Protein AF-A0A498IVD5-F1 (afdb_monomer)

Mean predicted aligned error: 6.44 Å

Organism: Malus domestica (NCBI:txid3750)

Sequence (165 aa):
MDSRYLVGTCSAQVRKVAMKVLELISEGLGLGTTYFRDELCHNVTLSVNHYLPCLDPIFKNGEWISVEPISQALVVNIGHQLQIISNGKLKSVEHWAVTSSSHSRTSTAFFIAPSDDCIVEPAEALISASNPQHYKPFQYKEFFINYLMKQGKTEVLLETFKLQA

Solvent-accessible surface area (backbone atoms only — not comparable to full-atom values): 9778 Å² total; per-residue (Å²): 134,60,68,67,59,54,50,52,53,50,53,55,52,52,49,53,54,49,54,52,51,50,26,50,52,27,44,76,70,69,65,41,68,61,70,64,72,50,65,55,54,71,38,73,51,80,44,78,45,79,44,71,7,63,50,46,29,36,58,55,96,93,40,78,43,75,50,80,90,52,89,98,61,80,91,84,81,55,48,63,66,55,14,43,31,44,52,61,78,40,71,50,63,60,68,52,79,42,75,53,94,86,55,84,41,77,52,73,47,78,44,80,34,48,32,56,80,30,75,48,42,46,42,69,94,60,48,40,96,94,40,57,80,49,48,49,75,44,42,39,44,60,51,53,52,48,35,61,77,53,72,65,44,60,69,73,49,52,61,76,41,36,57,82,131

Nearest PDB structures (foldseek):
  8cv9-assembly1_A  TM=9.500E-01  e=1.982E-11  Atropa belladonna
  8cvg-assembly1_A  TM=9.479E-01  e=6.282E-11  Atropa belladonna
  8cv8-assembly1_A  TM=9.356E-01  e=3.423E-11  Atropa belladonna
  8cvc-assembly1_A  TM=9.350E-01  e=3.423E-11  Atropa belladonna
  7ekd-assembly1_A  TM=8.351E-01  e=1.584E-07  Oryza sativa Japonica Group

Structure (mmCIF, N/CA/C/O backbone):
data_AF-A0A498IVD5-F1
#
_entry.id   AF-A0A498IVD5-F1
#
loop_
_atom_site.group_PDB
_atom_site.id
_atom_site.type_symbol
_atom_site.label_atom_id
_atom_site.label_alt_id
_atom_site.label_comp_id
_atom_site.label_asym_id
_atom_site.label_entity_id
_atom_site.label_seq_id
_atom_site.pdbx_PDB_ins_code
_atom_site.Cartn_x
_atom_site.Cartn_y
_atom_site.Cartn_z
_atom_site.occupancy
_atom_site.B_iso_or_equiv
_atom_site.auth_seq_id
_atom_site.auth_comp_id
_atom_site.auth_asym_id
_atom_site.auth_atom_id
_atom_site.pdbx_PDB_model_num
ATOM 1 N N . MET A 1 1 ? 5.687 11.400 -30.513 1.00 62.03 1 MET A N 1
ATOM 2 C CA . MET A 1 1 ? 4.616 11.118 -29.533 1.00 62.03 1 MET A CA 1
ATOM 3 C C . MET A 1 1 ? 5.007 11.810 -28.236 1.00 62.03 1 MET A C 1
ATOM 5 O O . MET A 1 1 ? 6.148 11.648 -27.826 1.00 62.03 1 MET A O 1
ATOM 9 N N . ASP A 1 2 ? 4.139 12.653 -27.674 1.00 88.31 2 ASP A N 1
ATOM 10 C CA . ASP A 1 2 ? 4.443 13.448 -26.473 1.00 88.31 2 ASP A CA 1
ATOM 11 C C . ASP A 1 2 ? 4.535 12.537 -25.238 1.00 88.31 2 ASP A C 1
ATOM 13 O O . ASP A 1 2 ? 3.625 11.748 -24.968 1.00 88.31 2 ASP A O 1
ATOM 17 N N . SER A 1 3 ? 5.633 12.637 -24.486 1.00 82.56 3 SER A N 1
ATOM 18 C CA . SER A 1 3 ? 5.834 11.874 -23.252 1.00 82.56 3 SER A CA 1
ATOM 19 C C . SER A 1 3 ? 4.749 12.175 -22.217 1.00 82.56 3 SER A C 1
ATOM 21 O O . SER A 1 3 ? 4.330 11.269 -21.499 1.00 82.56 3 SER A O 1
ATOM 23 N N . ARG A 1 4 ? 4.212 13.402 -22.190 1.00 84.44 4 ARG A N 1
ATOM 24 C CA . ARG A 1 4 ? 3.102 13.774 -21.299 1.00 84.44 4 ARG A CA 1
ATOM 25 C C . ARG A 1 4 ? 1.826 13.018 -21.636 1.00 84.44 4 ARG A C 1
ATOM 27 O O . ARG A 1 4 ? 1.125 12.573 -20.732 1.00 84.44 4 ARG A O 1
ATOM 34 N N . TYR A 1 5 ? 1.544 12.833 -22.925 1.00 89.69 5 TYR A N 1
ATOM 35 C CA . TYR A 1 5 ? 0.376 12.082 -23.381 1.00 89.69 5 TYR A CA 1
ATOM 36 C C . TYR A 1 5 ? 0.468 10.602 -22.985 1.00 89.69 5 TYR A C 1
ATOM 38 O O . TYR A 1 5 ? -0.499 10.031 -22.472 1.00 89.69 5 TYR A O 1
ATOM 46 N N . LEU A 1 6 ? 1.645 9.992 -23.168 1.00 87.50 6 LEU A N 1
ATOM 47 C CA . LEU A 1 6 ? 1.880 8.599 -22.785 1.00 87.50 6 LEU A CA 1
ATOM 48 C C . LEU A 1 6 ? 1.756 8.408 -21.267 1.00 87.50 6 LEU A C 1
ATOM 50 O O . LEU A 1 6 ? 1.042 7.514 -20.817 1.00 87.50 6 LEU A O 1
ATOM 54 N N . VAL A 1 7 ? 2.403 9.278 -20.485 1.00 86.06 7 VAL A N 1
ATOM 55 C CA . VAL A 1 7 ? 2.329 9.254 -19.018 1.00 86.06 7 VAL A CA 1
ATOM 56 C C . VAL A 1 7 ? 0.893 9.464 -18.542 1.00 86.06 7 VAL A C 1
ATOM 58 O O . VAL A 1 7 ? 0.420 8.701 -17.705 1.00 86.06 7 VAL A O 1
ATOM 61 N N . GLY A 1 8 ? 0.167 10.434 -19.104 1.00 85.88 8 GLY A N 1
ATOM 62 C CA . GLY A 1 8 ? -1.233 10.683 -18.755 1.00 85.88 8 GLY A CA 1
ATOM 63 C C . GLY A 1 8 ? -2.127 9.469 -19.014 1.00 85.88 8 GLY A C 1
ATOM 64 O O . GLY A 1 8 ? -2.910 9.076 -18.148 1.00 85.88 8 GLY A O 1
ATOM 65 N N . THR A 1 9 ? -1.961 8.822 -20.170 1.00 89.31 9 THR A N 1
ATOM 66 C CA . THR A 1 9 ? -2.722 7.616 -20.530 1.00 89.31 9 THR A CA 1
ATOM 67 C C . THR A 1 9 ? -2.385 6.445 -19.607 1.00 89.31 9 THR A C 1
ATOM 69 O O . THR A 1 9 ? -3.291 5.780 -19.105 1.00 89.31 9 THR A O 1
ATOM 72 N N . CYS A 1 10 ? -1.097 6.213 -19.338 1.00 87.12 10 CYS A N 1
ATOM 73 C CA . CYS A 1 10 ? -0.637 5.150 -18.447 1.00 87.12 10 CYS A CA 1
ATOM 74 C C . CYS A 1 10 ? -1.178 5.340 -17.022 1.00 87.12 10 CYS A C 1
ATOM 76 O O . CYS A 1 10 ? -1.816 4.439 -16.480 1.00 87.12 10 CYS A O 1
ATOM 78 N N . SER A 1 11 ? -1.037 6.544 -16.458 1.00 85.88 11 SER A N 1
ATOM 79 C CA . SER A 1 11 ? -1.550 6.886 -15.127 1.00 85.88 11 SER A CA 1
ATOM 80 C C . SER A 1 11 ? -3.061 6.679 -15.013 1.00 85.88 11 SER A C 1
ATOM 82 O O . SER A 1 11 ? -3.535 6.146 -14.010 1.00 85.88 11 SER A O 1
ATOM 84 N N . ALA A 1 12 ? -3.831 7.039 -16.045 1.00 87.56 12 ALA A N 1
ATOM 85 C CA . ALA A 1 12 ? -5.276 6.822 -16.053 1.00 87.56 12 ALA A CA 1
ATOM 86 C C . ALA A 1 12 ? -5.645 5.327 -16.043 1.00 87.56 12 ALA A C 1
ATOM 88 O O . ALA A 1 12 ? -6.574 4.931 -15.338 1.00 87.56 12 ALA A O 1
ATOM 89 N N . GLN A 1 13 ? -4.928 4.490 -16.800 1.00 90.75 13 GLN A N 1
ATOM 90 C CA . GLN A 1 13 ? -5.181 3.045 -16.832 1.00 90.75 13 GLN A CA 1
ATOM 91 C C . GLN A 1 13 ? -4.756 2.362 -15.530 1.00 90.75 13 GLN A C 1
ATOM 93 O O . GLN A 1 13 ? -5.528 1.584 -14.971 1.00 90.75 13 GLN A O 1
ATOM 98 N N . VAL A 1 14 ? -3.581 2.701 -14.993 1.00 87.69 14 VAL A N 1
ATOM 99 C CA . VAL A 1 14 ? -3.117 2.153 -13.712 1.00 87.69 14 VAL A CA 1
ATOM 100 C C . VAL A 1 14 ? -4.057 2.552 -12.576 1.00 87.69 14 VAL A C 1
ATOM 102 O O . VAL A 1 14 ? -4.416 1.699 -11.767 1.00 87.69 14 VAL A O 1
ATOM 105 N N . ARG A 1 15 ? -4.557 3.798 -12.560 1.00 86.62 15 ARG A N 1
ATOM 106 C CA . ARG A 1 15 ? -5.576 4.226 -11.590 1.00 86.62 15 ARG A CA 1
ATOM 107 C C . ARG A 1 15 ? -6.831 3.356 -11.675 1.00 86.62 15 ARG A C 1
ATOM 109 O O . ARG A 1 15 ? -7.316 2.914 -10.641 1.00 86.62 15 ARG A O 1
ATOM 116 N N . LYS A 1 16 ? -7.341 3.057 -12.876 1.00 89.88 16 LYS A N 1
ATOM 117 C CA . LYS A 1 16 ? -8.514 2.174 -13.041 1.00 89.88 16 LYS A CA 1
ATOM 118 C C . LYS A 1 16 ? -8.270 0.777 -12.471 1.00 89.88 16 LYS A C 1
ATOM 120 O O . LYS A 1 16 ? -9.106 0.279 -11.722 1.00 89.88 16 LYS A O 1
ATOM 125 N N . VAL A 1 17 ? -7.130 0.165 -12.803 1.00 91.06 17 VAL A N 1
ATOM 126 C CA . VAL A 1 17 ? -6.765 -1.170 -12.301 1.00 91.06 17 VAL A CA 1
ATOM 127 C C . VAL A 1 17 ? -6.679 -1.159 -10.782 1.00 91.06 17 VAL A C 1
ATOM 129 O O . VAL A 1 17 ? -7.276 -1.999 -10.117 1.00 91.06 17 VAL A O 1
ATOM 132 N N . ALA A 1 18 ? -5.984 -0.181 -10.220 1.00 88.31 18 ALA A N 1
ATOM 133 C CA . ALA A 1 18 ? -5.753 -0.147 -8.794 1.00 88.31 18 ALA A CA 1
ATOM 134 C C . ALA A 1 18 ? -7.014 0.190 -7.981 1.00 88.31 18 ALA A C 1
ATOM 136 O O . ALA A 1 18 ? -7.213 -0.402 -6.925 1.00 88.31 18 ALA A O 1
ATOM 137 N N . MET A 1 19 ? -7.924 1.028 -8.498 1.00 88.12 19 MET A N 1
ATOM 138 C CA . MET A 1 19 ? -9.249 1.198 -7.885 1.00 88.12 19 MET A CA 1
ATOM 139 C C . MET A 1 19 ? -10.041 -0.113 -7.880 1.00 88.12 19 MET A C 1
ATOM 141 O O . MET A 1 19 ? -10.709 -0.415 -6.894 1.00 88.12 19 MET A O 1
ATOM 145 N N . LYS A 1 20 ? -9.938 -0.931 -8.939 1.00 91.75 20 LYS A N 1
ATOM 146 C CA . LYS A 1 20 ? -10.585 -2.250 -8.959 1.00 91.75 20 LYS A CA 1
ATOM 147 C C . LYS A 1 20 ? -9.952 -3.218 -7.958 1.00 91.75 20 LYS A C 1
ATOM 149 O O . LYS A 1 20 ? -10.671 -3.964 -7.304 1.00 91.75 20 LYS A O 1
ATOM 154 N N . VAL A 1 21 ? -8.628 -3.191 -7.807 1.00 92.12 21 VAL A N 1
ATOM 155 C CA . VAL A 1 21 ? -7.930 -3.981 -6.781 1.00 92.12 21 VAL A CA 1
ATOM 156 C C . VAL A 1 21 ? -8.358 -3.557 -5.374 1.00 92.12 21 VAL A C 1
ATOM 158 O O . VAL A 1 21 ? -8.646 -4.420 -4.552 1.00 92.12 21 VAL A O 1
ATOM 161 N N . LEU A 1 22 ? -8.461 -2.253 -5.098 1.00 90.31 22 LEU A N 1
ATOM 162 C CA . LEU A 1 22 ? -8.933 -1.741 -3.807 1.00 90.31 22 LEU A CA 1
ATOM 163 C C . LEU A 1 22 ? -10.376 -2.154 -3.509 1.00 90.31 22 LEU A C 1
ATOM 165 O O . LEU A 1 22 ? -10.671 -2.537 -2.381 1.00 90.31 22 LEU A O 1
ATOM 169 N N . GLU A 1 23 ? -11.256 -2.133 -4.510 1.00 91.00 23 GLU A N 1
ATOM 170 C CA . GLU A 1 23 ? -12.626 -2.641 -4.384 1.00 91.00 23 GLU A CA 1
ATOM 171 C C . GLU A 1 23 ? -12.646 -4.121 -3.970 1.00 91.00 23 GLU A C 1
ATOM 173 O O . GLU A 1 23 ? -13.329 -4.476 -3.012 1.00 91.00 23 GLU A O 1
ATOM 178 N N . LEU A 1 24 ? -11.844 -4.963 -4.632 1.00 94.38 24 LEU A N 1
ATOM 179 C CA . LEU A 1 24 ? -11.735 -6.393 -4.316 1.00 94.38 24 LEU A CA 1
ATOM 180 C C . LEU A 1 24 ? -11.131 -6.641 -2.927 1.00 94.38 24 LEU A C 1
ATOM 182 O O . LEU A 1 24 ? -11.596 -7.514 -2.198 1.00 94.38 24 LEU A O 1
ATOM 186 N N . ILE A 1 25 ? -10.111 -5.869 -2.537 1.00 92.44 25 ILE A N 1
ATOM 187 C CA . ILE A 1 25 ? -9.536 -5.924 -1.184 1.00 92.44 25 ILE A CA 1
ATOM 188 C C . ILE A 1 25 ? -10.602 -5.561 -0.148 1.00 92.44 25 ILE A C 1
ATOM 190 O O . ILE A 1 25 ? -10.727 -6.231 0.873 1.00 92.44 25 ILE A O 1
ATOM 194 N N . SER A 1 26 ? -11.370 -4.506 -0.410 1.00 92.12 26 SER A N 1
ATOM 195 C CA . SER A 1 26 ? -12.417 -4.038 0.489 1.00 92.12 26 SER A CA 1
ATOM 196 C C . SER A 1 26 ? -13.527 -5.070 0.677 1.00 92.12 26 SER A C 1
ATOM 198 O O . SER A 1 26 ? -13.922 -5.360 1.807 1.00 92.12 26 SER A O 1
ATOM 200 N N . GLU A 1 27 ? -13.974 -5.686 -0.418 1.00 94.81 27 GLU A N 1
ATOM 201 C CA . GLU A 1 27 ? -14.935 -6.787 -0.398 1.00 94.81 27 GLU A CA 1
ATOM 202 C C . GLU A 1 27 ? -14.387 -7.998 0.371 1.00 94.81 27 GLU A C 1
ATOM 204 O O . GLU A 1 27 ? -15.058 -8.504 1.268 1.00 94.81 27 GLU A O 1
ATOM 209 N N . GLY A 1 28 ? -13.138 -8.401 0.113 1.00 95.31 28 GLY A N 1
ATOM 210 C CA . GLY A 1 28 ? -12.478 -9.499 0.828 1.00 95.31 28 GLY A CA 1
ATOM 211 C C . GLY A 1 28 ? -12.269 -9.240 2.326 1.00 95.31 28 GLY A C 1
ATOM 212 O O . GLY A 1 28 ? -12.184 -10.184 3.110 1.00 95.31 28 GLY A O 1
ATOM 213 N N . LEU A 1 29 ? -12.215 -7.971 2.742 1.00 94.19 29 LEU A N 1
ATOM 214 C CA . LEU A 1 29 ? -12.188 -7.566 4.149 1.00 94.19 29 LEU A CA 1
ATOM 215 C C . LEU A 1 29 ? -13.591 -7.436 4.768 1.00 94.19 29 LEU A C 1
ATOM 217 O O . LEU A 1 29 ? -13.689 -7.337 5.988 1.00 94.19 29 LEU A O 1
ATOM 221 N N . GLY A 1 30 ? -14.661 -7.446 3.969 1.00 95.44 30 GLY A N 1
ATOM 222 C CA . GLY A 1 30 ? -16.033 -7.240 4.440 1.00 95.44 30 GLY A CA 1
ATOM 223 C C . GLY A 1 30 ? -16.401 -5.774 4.703 1.00 95.44 30 GLY A C 1
ATOM 224 O O . GLY A 1 30 ? -17.333 -5.510 5.454 1.00 95.44 30 GLY A O 1
ATOM 225 N N . LEU A 1 31 ? -15.679 -4.820 4.106 1.00 91.00 31 LEU A N 1
ATOM 226 C CA . LEU A 1 31 ? -15.894 -3.374 4.286 1.00 91.00 31 LEU A CA 1
ATOM 227 C C . LEU A 1 31 ? -16.883 -2.762 3.275 1.00 91.00 31 LEU A C 1
ATOM 229 O O . LEU A 1 31 ? -17.310 -1.620 3.438 1.00 91.00 31 LEU A O 1
ATOM 233 N N . GLY A 1 32 ? -17.256 -3.523 2.242 1.00 90.94 32 GLY A N 1
ATOM 234 C CA . GLY A 1 32 ? -18.113 -3.072 1.144 1.00 90.94 32 GLY A CA 1
ATOM 235 C C . GLY A 1 32 ? -17.337 -2.385 0.014 1.00 90.94 32 GLY A C 1
ATOM 236 O O . GLY A 1 32 ? -16.358 -1.685 0.229 1.00 90.94 32 GLY A O 1
ATOM 237 N N . THR A 1 33 ? -17.791 -2.547 -1.227 1.00 89.56 33 THR A N 1
ATOM 238 C CA . THR A 1 33 ? -17.063 -2.160 -2.460 1.00 89.56 33 THR A CA 1
ATOM 239 C C . THR A 1 33 ? -16.774 -0.659 -2.623 1.00 89.56 33 THR A C 1
ATOM 241 O O . THR A 1 33 ? -16.029 -0.253 -3.520 1.00 89.56 33 THR A O 1
ATOM 244 N N . THR A 1 34 ? -17.359 0.191 -1.781 1.00 88.31 34 THR A N 1
ATOM 245 C CA . THR A 1 34 ? -17.211 1.649 -1.836 1.00 88.31 34 THR A CA 1
ATOM 246 C C . THR A 1 34 ? -16.263 2.216 -0.783 1.00 88.31 34 THR A C 1
ATOM 248 O O . THR A 1 34 ? -15.943 3.394 -0.878 1.00 88.31 34 THR A O 1
ATOM 251 N N . TYR A 1 35 ? -15.761 1.415 0.166 1.00 88.31 35 TYR A N 1
ATOM 252 C CA . TYR A 1 35 ? -15.006 1.913 1.329 1.00 88.31 35 TYR A CA 1
ATOM 253 C C . TYR A 1 35 ? -13.797 2.796 0.964 1.00 88.31 35 TYR A C 1
ATOM 255 O O . TYR A 1 35 ? -13.552 3.816 1.595 1.00 88.31 35 TYR A O 1
ATOM 263 N N . PHE A 1 36 ? -13.045 2.430 -0.081 1.00 85.56 36 PHE A N 1
ATOM 264 C CA . PHE A 1 36 ? -11.861 3.181 -0.525 1.00 85.56 36 PHE A CA 1
ATOM 265 C C . PHE A 1 36 ? -12.148 4.219 -1.620 1.00 85.56 36 PHE A C 1
ATOM 267 O O . PHE A 1 36 ? -11.205 4.776 -2.174 1.00 85.56 36 PHE A O 1
ATOM 274 N N . ARG A 1 37 ? -13.409 4.460 -2.007 1.00 77.56 37 ARG A N 1
ATOM 275 C CA . ARG A 1 37 ? -13.711 5.349 -3.146 1.00 77.56 37 ARG A CA 1
ATOM 276 C C . ARG A 1 37 ? -13.542 6.840 -2.833 1.00 77.56 37 ARG A C 1
ATOM 278 O O . ARG A 1 37 ? -13.315 7.592 -3.778 1.00 77.56 37 ARG A O 1
ATOM 285 N N . ASP A 1 38 ? -13.601 7.226 -1.560 1.00 70.88 38 ASP A N 1
ATOM 286 C CA . ASP A 1 38 ? -13.588 8.626 -1.118 1.00 70.88 38 ASP A CA 1
ATOM 287 C C . ASP A 1 38 ? -12.174 9.103 -0.696 1.00 70.88 38 ASP A C 1
ATOM 289 O O . ASP A 1 38 ? -11.184 8.800 -1.367 1.00 70.88 38 ASP A O 1
ATOM 293 N N . GLU A 1 39 ? -12.060 9.872 0.396 1.00 58.12 39 GLU A N 1
ATOM 294 C CA . GLU A 1 39 ? -10.878 10.644 0.845 1.00 58.12 39 GLU A CA 1
ATOM 295 C C . GLU A 1 39 ? -9.538 9.881 0.880 1.00 58.12 39 GLU A C 1
ATOM 297 O O . GLU A 1 39 ? -8.468 10.476 0.729 1.00 58.12 39 GLU A O 1
ATOM 302 N N . LEU A 1 40 ? -9.586 8.550 0.951 1.00 62.38 40 LEU A N 1
ATOM 303 C CA . LEU A 1 40 ? -8.426 7.659 0.942 1.00 62.38 40 LEU A CA 1
ATOM 304 C C . LEU A 1 40 ? -7.706 7.541 -0.421 1.00 62.38 40 LEU A C 1
ATOM 306 O O . LEU A 1 40 ? -6.605 6.993 -0.455 1.00 62.38 40 LEU A O 1
ATOM 310 N N . CYS A 1 41 ? -8.282 8.023 -1.535 1.00 58.00 41 CYS A N 1
ATOM 311 C CA . CYS A 1 41 ? -7.757 7.783 -2.896 1.00 58.00 41 CYS A CA 1
ATOM 312 C C . CYS A 1 41 ? -7.618 9.031 -3.794 1.00 58.00 41 CYS A C 1
ATOM 314 O O . CYS A 1 41 ? -7.672 8.931 -5.029 1.00 58.00 41 CYS A O 1
ATOM 316 N N . HIS A 1 42 ? -7.433 10.224 -3.227 1.00 60.91 42 HIS A N 1
ATOM 317 C CA . HIS A 1 42 ? -7.322 11.434 -4.053 1.00 60.91 42 HIS A CA 1
ATOM 318 C C . HIS A 1 42 ? -5.952 11.603 -4.723 1.00 60.91 42 HIS A C 1
ATOM 320 O O . HIS A 1 42 ? -5.899 12.068 -5.867 1.00 60.91 42 HIS A O 1
ATOM 326 N N . ASN A 1 43 ? -4.867 11.136 -4.098 1.00 59.62 43 ASN A N 1
ATOM 327 C CA . ASN A 1 43 ? -3.512 11.347 -4.599 1.00 59.62 43 ASN A CA 1
ATOM 328 C C . ASN A 1 43 ? -2.961 10.101 -5.307 1.00 59.62 43 ASN A C 1
ATOM 330 O O . ASN A 1 43 ? -2.809 9.030 -4.719 1.00 59.62 43 ASN A O 1
ATOM 334 N N . VAL A 1 44 ? -2.621 10.255 -6.591 1.00 57.19 44 VAL A N 1
ATOM 335 C CA . VAL A 1 44 ? -1.837 9.267 -7.345 1.00 57.19 44 VAL A CA 1
ATOM 336 C C . VAL A 1 44 ? -0.482 9.883 -7.651 1.00 57.19 44 VAL A C 1
ATOM 338 O O . VAL A 1 44 ? -0.390 10.802 -8.464 1.00 57.19 44 VAL A O 1
ATOM 341 N N . THR A 1 45 ? 0.565 9.362 -7.022 1.00 57.09 45 THR A N 1
ATOM 342 C CA . THR A 1 45 ? 1.944 9.782 -7.279 1.00 57.09 45 THR A CA 1
ATOM 343 C C . THR A 1 45 ? 2.614 8.746 -8.165 1.00 57.09 45 THR A C 1
ATOM 345 O O . THR A 1 45 ? 2.751 7.579 -7.798 1.00 57.09 45 THR A O 1
ATOM 348 N N . LEU A 1 46 ? 3.047 9.172 -9.350 1.00 49.38 46 LEU A N 1
ATOM 349 C CA . LEU A 1 46 ? 3.870 8.355 -10.231 1.00 49.38 46 LEU A CA 1
ATOM 350 C C . LEU A 1 46 ? 5.346 8.545 -9.881 1.00 49.38 46 LEU A C 1
ATOM 352 O O . LEU A 1 46 ? 5.862 9.659 -9.927 1.00 49.38 46 LEU A O 1
ATOM 356 N N . SER A 1 47 ? 6.029 7.445 -9.587 1.00 54.50 47 SER A N 1
ATOM 357 C CA . SER A 1 47 ? 7.475 7.385 -9.415 1.00 54.50 47 SER A CA 1
ATOM 358 C C . SER A 1 47 ? 8.068 6.549 -10.546 1.00 54.50 47 SER A C 1
ATOM 360 O O . SER A 1 47 ? 7.860 5.340 -10.640 1.00 54.50 47 SER A O 1
ATOM 362 N N . VAL A 1 48 ? 8.794 7.195 -11.454 1.00 55.00 48 VAL A N 1
ATOM 363 C CA . VAL A 1 48 ? 9.561 6.478 -12.476 1.00 55.00 48 VAL A CA 1
ATOM 364 C C . VAL A 1 48 ? 10.938 6.209 -11.897 1.00 55.00 48 VAL A C 1
ATOM 366 O O . VAL A 1 48 ? 11.731 7.134 -11.730 1.00 55.00 48 VAL A O 1
ATOM 369 N N . ASN A 1 49 ? 11.219 4.942 -11.602 1.00 56.38 49 ASN A N 1
ATOM 370 C CA . ASN A 1 49 ? 12.501 4.539 -11.052 1.00 56.38 49 ASN A CA 1
ATOM 371 C C . ASN A 1 49 ? 13.336 3.839 -12.125 1.00 56.38 49 ASN A C 1
ATOM 373 O O . ASN A 1 49 ? 13.100 2.681 -12.495 1.00 56.38 49 ASN A O 1
ATOM 377 N N . HIS A 1 50 ? 14.339 4.556 -12.626 1.00 44.47 50 HIS A N 1
ATOM 378 C CA . HIS A 1 50 ? 15.370 3.976 -13.471 1.00 44.47 50 HIS A CA 1
ATOM 379 C C . HIS A 1 50 ? 16.474 3.410 -12.575 1.00 44.47 50 HIS A C 1
ATOM 381 O O . HIS A 1 50 ? 17.342 4.140 -12.099 1.00 44.47 50 HIS A O 1
ATOM 387 N N . TYR A 1 51 ? 16.400 2.110 -12.307 1.00 47.06 51 TYR A N 1
ATOM 388 C CA . TYR A 1 51 ? 17.420 1.404 -11.546 1.00 47.06 51 TYR A CA 1
ATOM 389 C C . TYR A 1 51 ? 18.456 0.816 -12.499 1.00 47.06 51 TYR A C 1
ATOM 391 O O . TYR A 1 51 ? 18.119 0.145 -13.469 1.00 47.06 51 TYR A O 1
ATOM 399 N N . LEU A 1 52 ? 19.737 0.988 -12.190 1.00 37.84 52 LEU A N 1
ATOM 400 C CA . LEU A 1 52 ? 20.745 0.096 -12.756 1.00 37.84 52 LEU A CA 1
ATOM 401 C C . LEU A 1 52 ? 20.420 -1.363 -12.305 1.00 37.84 52 LEU A C 1
ATOM 403 O O . LEU A 1 52 ? 19.786 -1.547 -11.269 1.00 37.84 52 LEU A O 1
ATOM 407 N N . PRO A 1 53 ? 20.770 -2.372 -13.125 1.00 48.06 53 PRO A N 1
ATOM 408 C CA . PRO A 1 53 ? 20.126 -3.703 -13.337 1.00 48.06 53 PRO A CA 1
ATOM 409 C C . PRO A 1 53 ? 19.450 -4.380 -12.129 1.00 48.06 53 PRO A C 1
ATOM 411 O O . PRO A 1 53 ? 20.130 -4.396 -11.138 1.00 48.06 53 PRO A O 1
ATOM 414 N N . CYS A 1 54 ? 18.249 -5.009 -12.120 1.00 49.66 54 CYS A N 1
ATOM 415 C CA . CYS A 1 54 ? 17.729 -5.535 -10.827 1.00 49.66 54 CYS A CA 1
ATOM 416 C C . CYS A 1 54 ? 16.653 -6.658 -10.754 1.00 49.66 54 CYS A C 1
ATOM 418 O O . CYS A 1 54 ? 15.749 -6.691 -11.584 1.00 49.66 54 CYS A O 1
ATOM 420 N N . LEU A 1 55 ? 16.722 -7.524 -9.717 1.00 52.69 55 LEU A N 1
ATOM 421 C CA . LEU A 1 55 ? 15.616 -8.362 -9.178 1.00 52.69 55 LEU A CA 1
ATOM 422 C C . LEU A 1 55 ? 14.913 -7.626 -8.016 1.00 52.69 55 LEU A C 1
ATOM 424 O O . LEU A 1 55 ? 15.620 -6.994 -7.231 1.00 52.69 55 LEU A O 1
ATOM 428 N N . ASP A 1 56 ? 13.585 -7.747 -7.863 1.00 59.38 56 ASP A N 1
ATOM 429 C CA . ASP A 1 56 ? 12.823 -7.145 -6.745 1.00 59.38 56 ASP A CA 1
ATOM 430 C C . ASP A 1 56 ? 12.470 -8.206 -5.682 1.00 59.38 56 ASP A C 1
ATOM 432 O O . ASP A 1 56 ? 11.366 -8.757 -5.701 1.00 59.38 56 ASP A O 1
ATOM 436 N N . PRO A 1 57 ? 13.381 -8.577 -4.769 1.00 64.81 57 PRO A N 1
ATOM 437 C CA . PRO A 1 57 ? 13.034 -9.489 -3.697 1.00 64.81 57 PRO A CA 1
ATOM 438 C C . PRO A 1 57 ? 12.144 -8.840 -2.629 1.00 64.81 57 PRO A C 1
ATOM 440 O O . PRO A 1 57 ? 12.323 -7.686 -2.233 1.00 64.81 57 PRO A O 1
ATOM 443 N N . ILE 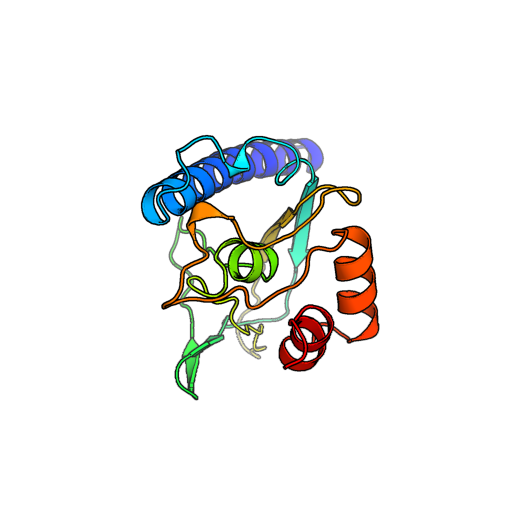A 1 58 ? 11.208 -9.638 -2.126 1.00 72.31 58 ILE A N 1
ATOM 444 C CA . ILE A 1 58 ? 10.330 -9.324 -0.996 1.00 72.31 58 ILE A CA 1
ATOM 445 C C . ILE A 1 58 ? 10.780 -10.105 0.236 1.00 72.31 58 ILE A C 1
ATOM 447 O O . ILE A 1 58 ? 11.188 -11.263 0.121 1.00 72.31 58 ILE A O 1
ATOM 451 N N . PHE A 1 59 ? 10.691 -9.499 1.418 1.00 73.00 59 PHE A N 1
ATOM 452 C CA . PHE A 1 59 ? 10.979 -10.202 2.666 1.00 73.00 59 PHE A CA 1
ATOM 453 C C . PHE A 1 59 ? 9.725 -10.916 3.177 1.00 73.00 59 PHE A C 1
ATOM 455 O O . PHE A 1 59 ? 8.709 -10.284 3.482 1.00 73.00 59 PHE A O 1
ATOM 462 N N . LYS A 1 60 ? 9.776 -12.248 3.267 1.00 74.62 60 LYS A N 1
ATOM 463 C CA . LYS A 1 60 ? 8.664 -13.086 3.726 1.00 74.62 60 LYS A CA 1
ATOM 464 C C . LYS A 1 60 ? 9.200 -14.260 4.540 1.00 74.62 60 LYS A C 1
ATOM 466 O O . LYS A 1 60 ? 10.092 -14.966 4.096 1.00 74.62 60 LYS A O 1
ATOM 471 N N . ASN A 1 61 ? 8.623 -14.494 5.720 1.00 79.50 61 ASN A N 1
ATOM 472 C CA . ASN A 1 61 ? 8.969 -15.616 6.608 1.00 79.50 61 ASN A CA 1
ATOM 473 C C . ASN A 1 61 ? 10.465 -15.709 6.982 1.00 79.50 61 ASN A C 1
ATOM 475 O O . ASN A 1 61 ? 10.981 -16.804 7.168 1.00 79.50 61 ASN A O 1
ATOM 479 N N . GLY A 1 62 ? 11.157 -14.573 7.106 1.00 80.69 62 GLY A N 1
ATOM 480 C CA . GLY A 1 62 ? 12.586 -14.549 7.438 1.00 80.69 62 GLY A CA 1
ATOM 481 C C . GLY A 1 62 ? 13.522 -14.662 6.232 1.00 80.69 62 GLY A C 1
ATOM 482 O O . GLY A 1 62 ? 14.734 -14.586 6.407 1.00 80.69 62 GLY A O 1
ATOM 483 N N . GLU A 1 63 ? 12.983 -14.802 5.019 1.00 83.56 63 GLU A N 1
ATOM 484 C CA . GLU A 1 63 ? 13.760 -1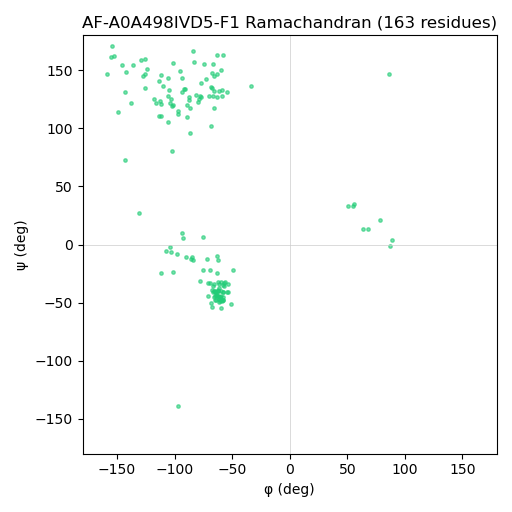5.003 3.798 1.00 83.56 63 GLU A CA 1
ATOM 485 C C . GLU A 1 63 ? 13.444 -13.945 2.736 1.00 83.56 63 GLU A C 1
ATOM 487 O O . GLU A 1 63 ? 12.336 -13.407 2.652 1.00 83.56 63 GLU A O 1
ATOM 492 N N . TRP A 1 64 ? 14.439 -13.660 1.896 1.00 83.94 64 TRP A N 1
ATOM 493 C CA . TRP A 1 64 ? 14.281 -12.818 0.714 1.00 83.94 64 TRP A CA 1
ATOM 494 C C . TRP A 1 64 ? 13.879 -13.674 -0.485 1.00 83.94 64 TRP A C 1
ATOM 496 O O . TRP A 1 64 ? 14.621 -14.563 -0.896 1.00 83.94 64 TRP A O 1
ATOM 506 N N . ILE A 1 65 ? 12.719 -13.379 -1.069 1.00 82.75 65 ILE A N 1
ATOM 507 C CA . ILE A 1 65 ? 12.163 -14.116 -2.208 1.00 82.75 65 ILE A CA 1
ATOM 508 C C . ILE A 1 65 ? 12.174 -13.216 -3.434 1.00 82.75 65 ILE A C 1
ATOM 510 O O . ILE A 1 65 ? 11.528 -12.174 -3.420 1.00 82.75 65 ILE A O 1
ATOM 514 N N . SER A 1 66 ? 12.859 -13.628 -4.500 1.00 82.62 66 SER A N 1
ATOM 515 C CA . SER A 1 66 ? 12.882 -12.895 -5.771 1.00 82.62 66 SER A CA 1
ATOM 516 C C . SER A 1 66 ? 11.503 -12.868 -6.436 1.00 82.62 66 SER A C 1
ATOM 518 O O . SER A 1 66 ? 10.875 -13.915 -6.594 1.00 82.62 66 SER A O 1
ATOM 520 N N . VAL A 1 67 ? 11.059 -11.690 -6.880 1.00 81.50 67 VAL A N 1
ATOM 521 C CA . VAL A 1 67 ? 9.863 -11.541 -7.719 1.00 81.50 67 VAL A CA 1
ATOM 522 C C . VAL A 1 67 ? 10.286 -11.456 -9.181 1.00 81.50 67 VAL A C 1
ATOM 524 O O . VAL A 1 67 ? 10.962 -10.513 -9.596 1.00 81.50 67 VAL A O 1
ATOM 527 N N . GLU A 1 68 ? 9.893 -12.456 -9.969 1.00 81.50 68 GLU A N 1
ATOM 528 C CA . GLU A 1 68 ? 10.173 -12.490 -11.402 1.00 81.50 68 GLU A CA 1
ATOM 529 C C . GLU A 1 68 ? 9.208 -11.567 -12.170 1.00 81.50 68 GLU A C 1
ATOM 531 O O . GLU A 1 68 ? 7.987 -11.679 -12.007 1.00 81.50 68 GLU A O 1
ATOM 536 N N . PRO A 1 69 ? 9.712 -10.650 -13.017 1.00 78.50 69 PRO A N 1
ATOM 537 C CA . PRO A 1 69 ? 8.861 -9.846 -13.880 1.00 78.50 69 PRO A CA 1
ATOM 538 C C . PRO A 1 69 ? 8.155 -10.723 -14.919 1.00 78.50 69 PRO A C 1
ATOM 540 O O . PRO A 1 69 ? 8.790 -11.304 -15.796 1.00 78.50 69 PRO A O 1
ATOM 543 N N . ILE A 1 70 ? 6.827 -10.769 -14.863 1.00 86.25 70 ILE A N 1
ATOM 544 C CA . ILE A 1 70 ? 6.010 -11.459 -15.864 1.00 86.25 70 ILE A CA 1
ATOM 545 C C . ILE A 1 70 ? 5.578 -10.445 -16.926 1.00 86.25 70 ILE A C 1
ATOM 547 O O . ILE A 1 70 ? 5.078 -9.363 -16.611 1.00 86.25 70 ILE A O 1
ATOM 551 N N . SER A 1 71 ? 5.763 -10.796 -18.201 1.00 86.44 71 SER A N 1
ATOM 552 C CA . SER A 1 71 ? 5.332 -9.955 -19.323 1.00 86.44 71 SER A CA 1
ATOM 553 C C . SER A 1 71 ? 3.842 -9.620 -19.210 1.00 86.44 71 SER A C 1
ATOM 555 O O . SER A 1 71 ? 3.020 -10.511 -19.007 1.00 86.44 71 SER A O 1
ATOM 557 N N . GLN A 1 72 ? 3.500 -8.336 -19.357 1.00 86.12 72 GLN A N 1
ATOM 558 C CA . GLN A 1 72 ? 2.131 -7.803 -19.253 1.00 86.12 72 GLN A CA 1
ATOM 559 C C . GLN A 1 72 ? 1.469 -7.950 -17.867 1.00 86.12 72 GLN A C 1
ATOM 561 O O . GLN A 1 72 ? 0.267 -7.721 -17.743 1.00 86.12 72 GLN A O 1
ATOM 566 N N . ALA A 1 73 ? 2.230 -8.276 -16.818 1.00 87.50 73 ALA A N 1
ATOM 567 C CA . ALA A 1 73 ? 1.742 -8.282 -15.443 1.00 87.50 73 ALA A CA 1
ATOM 568 C C . ALA A 1 73 ? 2.181 -7.028 -14.671 1.00 87.50 73 ALA A C 1
ATOM 570 O O . ALA A 1 73 ? 3.200 -6.405 -14.975 1.00 87.50 73 ALA A O 1
ATOM 571 N N . LEU A 1 74 ? 1.418 -6.687 -13.630 1.00 86.56 74 LEU A N 1
ATOM 572 C CA . LEU A 1 74 ? 1.792 -5.692 -12.627 1.00 86.56 74 LEU A CA 1
ATOM 573 C C . LEU A 1 74 ? 2.077 -6.398 -11.304 1.00 86.56 74 LEU A C 1
ATOM 575 O O . LEU A 1 74 ? 1.306 -7.256 -10.875 1.00 86.56 74 LEU A O 1
ATOM 579 N N . VAL A 1 75 ? 3.154 -5.993 -10.636 1.00 88.56 75 VAL A N 1
ATOM 580 C CA . VAL A 1 75 ? 3.367 -6.331 -9.227 1.00 88.56 75 VAL A CA 1
ATOM 581 C C . VAL A 1 75 ? 2.553 -5.348 -8.390 1.00 88.56 75 VAL A C 1
ATOM 583 O O . VAL A 1 75 ? 2.649 -4.139 -8.591 1.00 88.56 75 VAL A O 1
ATOM 586 N N . VAL A 1 76 ? 1.737 -5.868 -7.472 1.00 88.62 76 VAL A N 1
ATOM 587 C CA . VAL A 1 76 ? 0.943 -5.059 -6.540 1.00 88.62 76 VAL A CA 1
ATOM 588 C C . VAL A 1 76 ? 1.402 -5.347 -5.120 1.00 88.62 76 VAL A C 1
ATOM 590 O O . VAL A 1 76 ? 1.337 -6.481 -4.650 1.00 88.62 76 VAL A O 1
ATOM 593 N N . ASN A 1 77 ? 1.837 -4.301 -4.429 1.00 88.81 77 ASN A N 1
ATOM 594 C CA . ASN A 1 77 ? 2.284 -4.347 -3.044 1.00 88.81 77 ASN A CA 1
ATOM 595 C C . ASN A 1 77 ? 1.334 -3.557 -2.135 1.00 88.81 77 ASN A C 1
ATOM 597 O O . ASN A 1 77 ? 0.846 -2.482 -2.481 1.00 88.81 77 ASN A O 1
ATOM 601 N N . ILE A 1 78 ? 1.089 -4.102 -0.944 1.00 89.12 78 ILE A N 1
ATOM 602 C CA . ILE A 1 78 ? 0.281 -3.468 0.098 1.00 89.12 78 ILE A CA 1
ATOM 603 C C . ILE A 1 78 ? 1.138 -2.417 0.805 1.00 89.12 78 ILE A C 1
ATOM 605 O O . ILE A 1 78 ? 2.217 -2.733 1.298 1.00 89.12 78 ILE A O 1
ATOM 609 N N . GLY A 1 79 ? 0.660 -1.173 0.857 1.00 88.25 79 GLY A N 1
ATOM 610 C CA . GLY A 1 79 ? 1.301 -0.108 1.629 1.00 88.25 79 GLY A CA 1
ATOM 611 C C . GLY A 1 79 ? 0.892 -0.115 3.104 1.00 88.25 79 GLY A C 1
ATOM 612 O O . GLY A 1 79 ? -0.112 -0.721 3.488 1.00 88.25 79 GLY A O 1
ATOM 613 N N . HIS A 1 80 ? 1.628 0.629 3.933 1.00 90.38 80 HIS A N 1
ATOM 614 C CA . HIS A 1 80 ? 1.364 0.742 5.374 1.00 90.38 80 HIS A CA 1
ATOM 615 C C . HIS A 1 80 ? -0.078 1.157 5.701 1.00 90.38 80 HIS A C 1
ATOM 617 O O . HIS A 1 80 ? -0.652 0.650 6.659 1.00 90.38 80 HIS A O 1
ATOM 623 N N . GLN A 1 81 ? -0.698 1.985 4.861 1.00 89.50 81 GLN A N 1
ATOM 624 C CA . GLN A 1 81 ? -2.042 2.516 5.110 1.00 89.50 81 GLN A CA 1
ATOM 625 C C . GLN A 1 81 ? -3.087 1.405 5.057 1.00 89.50 81 GLN A C 1
ATOM 627 O O . GLN A 1 81 ? -3.932 1.314 5.939 1.00 89.50 81 GLN A O 1
ATOM 632 N N . LEU A 1 82 ? -2.969 0.480 4.102 1.00 91.62 82 LEU A N 1
ATOM 633 C CA . LEU A 1 82 ? -3.838 -0.695 4.038 1.00 91.62 82 LEU A CA 1
ATOM 634 C C . LEU A 1 82 ? -3.574 -1.673 5.190 1.00 91.62 82 LEU A C 1
ATOM 636 O O . LEU A 1 82 ? -4.511 -2.298 5.682 1.00 91.62 82 LEU A O 1
ATOM 640 N N . GLN A 1 83 ? -2.331 -1.797 5.667 1.00 93.62 83 GLN A N 1
ATOM 641 C CA . GLN A 1 83 ? -2.044 -2.574 6.878 1.00 93.62 83 GLN A CA 1
ATOM 642 C C . GLN A 1 83 ? -2.720 -1.960 8.114 1.00 93.62 83 GLN A C 1
ATOM 644 O O . GLN A 1 83 ? -3.297 -2.695 8.913 1.00 93.62 83 GLN A O 1
ATOM 649 N N . ILE A 1 84 ? -2.674 -0.638 8.264 1.00 94.19 84 ILE A N 1
ATOM 650 C CA . ILE A 1 84 ? -3.271 0.076 9.399 1.00 94.19 84 ILE A CA 1
ATOM 651 C C . ILE A 1 84 ? -4.799 -0.000 9.339 1.00 94.19 84 ILE A C 1
ATOM 653 O O . ILE A 1 84 ? -5.415 -0.464 10.296 1.00 94.19 84 ILE A O 1
ATOM 657 N N . ILE A 1 85 ? -5.399 0.333 8.191 1.00 94.06 85 ILE A N 1
ATOM 658 C CA . ILE A 1 85 ? -6.854 0.282 7.970 1.00 94.06 85 ILE A CA 1
ATOM 659 C C . ILE A 1 85 ? -7.395 -1.135 8.169 1.00 94.06 85 ILE A C 1
ATOM 661 O O . ILE A 1 85 ? -8.436 -1.327 8.790 1.00 94.06 85 ILE A O 1
ATOM 665 N N . SER A 1 86 ? -6.665 -2.158 7.715 1.00 94.88 86 SER A N 1
ATOM 666 C CA . SER A 1 86 ? -7.058 -3.558 7.920 1.00 94.88 86 SER A CA 1
ATOM 667 C C . SER A 1 86 ? -6.821 -4.078 9.348 1.00 94.88 86 SER A C 1
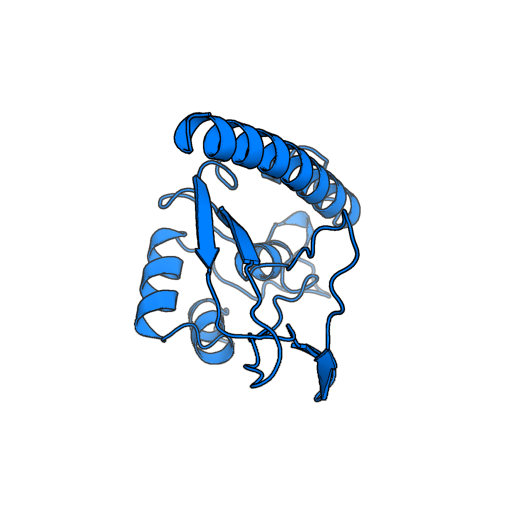ATOM 669 O O . SER A 1 86 ? -6.956 -5.278 9.598 1.00 94.88 86 SER A O 1
ATOM 671 N N . ASN A 1 87 ? -6.415 -3.203 10.272 1.00 95.94 87 ASN A N 1
ATOM 672 C CA . ASN A 1 87 ? -6.002 -3.513 11.638 1.00 95.94 87 ASN A CA 1
ATOM 673 C C . ASN A 1 87 ? -4.947 -4.638 11.721 1.00 95.94 87 ASN A C 1
ATOM 675 O O . ASN A 1 87 ? -4.921 -5.442 12.652 1.00 95.94 87 ASN A O 1
ATOM 679 N N . GLY A 1 88 ? -4.068 -4.721 10.719 1.00 93.00 88 GLY A N 1
ATOM 680 C CA . GLY A 1 88 ? -3.003 -5.715 10.629 1.00 93.00 88 GLY A CA 1
ATOM 681 C C . GLY A 1 88 ? -3.363 -7.030 9.932 1.00 93.00 88 GLY A C 1
ATOM 682 O O . GLY A 1 88 ? -2.485 -7.900 9.891 1.00 93.00 88 GLY A O 1
ATOM 683 N N . LYS A 1 89 ? -4.579 -7.183 9.378 1.00 94.50 89 LYS A N 1
ATOM 684 C CA . LYS A 1 89 ? -4.966 -8.351 8.557 1.00 94.50 89 LYS A CA 1
ATOM 685 C C . LYS A 1 89 ? -4.198 -8.412 7.234 1.00 94.50 89 LYS A C 1
ATOM 687 O O . LYS A 1 89 ? -3.837 -9.496 6.787 1.00 94.50 89 LYS A O 1
ATOM 692 N N . LEU A 1 90 ? -3.916 -7.258 6.630 1.00 92.69 90 LEU A N 1
ATOM 693 C CA . LEU A 1 90 ? -2.978 -7.129 5.517 1.00 92.69 90 LEU A CA 1
ATOM 694 C C . LEU A 1 90 ? -1.599 -6.726 6.045 1.00 92.69 90 LEU A C 1
ATOM 696 O O . LEU A 1 90 ? -1.491 -6.025 7.054 1.00 92.69 90 LEU A O 1
ATOM 700 N N . LYS A 1 91 ? -0.541 -7.155 5.353 1.00 89.38 91 LYS A N 1
ATOM 701 C CA . LYS A 1 91 ? 0.846 -6.840 5.711 1.00 89.38 91 LYS A CA 1
ATOM 702 C C . LYS A 1 91 ? 1.516 -6.039 4.605 1.00 89.38 91 LYS A C 1
ATOM 704 O O . LYS A 1 91 ? 1.561 -6.476 3.459 1.00 89.38 91 LYS A O 1
ATOM 709 N N . SER A 1 92 ? 2.054 -4.887 4.982 1.00 88.94 92 SER A N 1
ATOM 710 C CA . SER A 1 92 ? 3.040 -4.157 4.201 1.00 88.94 92 SER A CA 1
ATOM 711 C C . SER A 1 92 ? 4.382 -4.854 4.371 1.00 88.94 92 SER A C 1
ATOM 713 O O . SER A 1 92 ? 4.814 -5.087 5.499 1.00 88.94 92 SER A O 1
ATOM 715 N N . VAL A 1 93 ? 5.024 -5.202 3.260 1.00 83.56 93 VAL A N 1
ATOM 716 C CA . VAL A 1 93 ? 6.274 -5.971 3.259 1.00 83.56 93 VAL A CA 1
ATOM 717 C C . VAL A 1 93 ? 7.442 -5.124 2.785 1.00 83.56 93 VAL A C 1
ATOM 719 O O . VAL A 1 93 ? 7.300 -4.264 1.909 1.00 83.56 93 VAL A O 1
ATOM 722 N N . GLU A 1 94 ? 8.607 -5.392 3.364 1.00 85.44 94 GLU A N 1
ATOM 723 C CA . GLU A 1 94 ? 9.855 -4.821 2.885 1.00 85.44 94 GLU A CA 1
ATOM 724 C C . GLU A 1 94 ? 10.198 -5.410 1.518 1.00 85.44 94 GLU A C 1
ATOM 726 O O . GLU A 1 94 ? 10.072 -6.614 1.275 1.00 85.44 94 GLU A O 1
ATOM 731 N N . HIS A 1 95 ? 10.607 -4.527 0.617 1.00 86.25 95 HIS A N 1
ATOM 732 C CA . HIS A 1 95 ? 11.057 -4.856 -0.722 1.00 86.25 95 HIS A CA 1
ATOM 733 C C . HIS A 1 95 ? 12.213 -3.925 -1.077 1.00 86.25 95 HIS A C 1
ATOM 735 O O . HIS A 1 95 ? 12.270 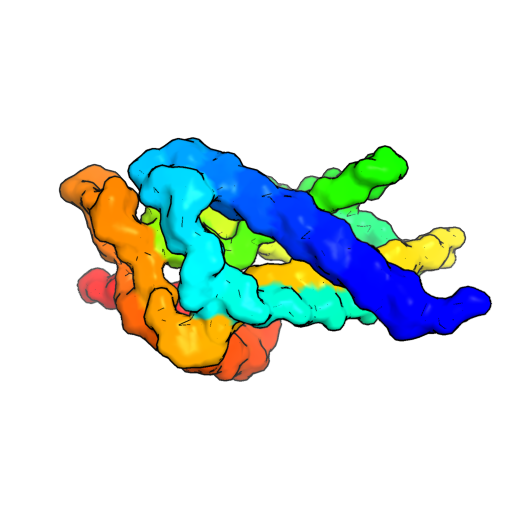-2.781 -0.623 1.00 86.25 95 HIS A O 1
ATOM 741 N N . TRP A 1 96 ? 13.142 -4.421 -1.878 1.00 81.69 96 TRP A N 1
ATOM 742 C CA . TRP A 1 96 ? 14.304 -3.667 -2.334 1.00 81.69 96 TRP A CA 1
ATOM 743 C C . TRP A 1 96 ? 14.665 -4.088 -3.748 1.00 81.69 96 TRP A C 1
ATOM 745 O O . TRP A 1 96 ? 14.346 -5.190 -4.182 1.00 81.69 96 TRP A O 1
ATOM 755 N N . ALA A 1 97 ? 15.319 -3.178 -4.458 1.00 82.31 97 ALA A N 1
ATOM 756 C CA . ALA A 1 97 ? 15.803 -3.394 -5.806 1.00 82.31 97 ALA A CA 1
ATOM 757 C C . ALA A 1 97 ? 17.291 -3.791 -5.746 1.00 82.31 97 ALA A C 1
ATOM 759 O O . ALA A 1 97 ? 18.133 -2.980 -5.361 1.00 82.31 97 ALA A O 1
ATOM 760 N N . VAL A 1 98 ? 17.630 -5.037 -6.095 1.00 78.69 98 VAL A N 1
ATOM 761 C CA . VAL A 1 98 ? 19.017 -5.550 -6.070 1.00 78.69 98 VAL A CA 1
ATOM 762 C C . VAL A 1 98 ? 19.738 -5.266 -7.374 1.00 78.69 98 VAL A C 1
ATOM 764 O O . VAL A 1 98 ? 19.242 -5.725 -8.388 1.00 78.69 98 VAL A O 1
ATOM 767 N N . THR A 1 99 ? 20.922 -4.637 -7.377 1.00 77.56 99 THR A N 1
ATOM 768 C CA . THR A 1 99 ? 21.626 -4.348 -8.636 1.00 77.56 99 THR A CA 1
ATOM 769 C C . THR A 1 99 ? 22.302 -5.577 -9.303 1.00 77.56 99 THR A C 1
ATOM 771 O O . THR A 1 99 ? 22.658 -6.547 -8.643 1.00 77.56 99 THR A O 1
ATOM 774 N N . SER A 1 100 ? 22.524 -5.554 -10.618 1.00 72.00 100 SER A N 1
ATOM 775 C CA . SER A 1 100 ? 23.234 -6.561 -11.437 1.00 72.00 100 SER A CA 1
ATOM 776 C C . SER A 1 100 ? 24.303 -5.890 -12.320 1.00 72.00 100 SER A C 1
ATOM 778 O O . SER A 1 100 ? 24.272 -4.686 -12.562 1.00 72.00 100 SER A O 1
ATOM 780 N N . SER A 1 101 ? 25.298 -6.647 -12.778 1.00 73.94 101 SER A N 1
ATOM 781 C CA . SER A 1 101 ? 26.380 -6.148 -13.639 1.00 73.94 101 SER A CA 1
ATOM 782 C C . SER A 1 101 ? 26.164 -6.432 -15.130 1.00 73.94 101 SER A C 1
ATOM 784 O O . SER A 1 101 ? 26.932 -5.937 -15.951 1.00 73.94 101 SER A O 1
ATOM 786 N N . SER A 1 102 ? 25.143 -7.218 -15.495 1.00 74.75 102 SER A N 1
ATOM 787 C CA . SER A 1 102 ? 25.003 -7.781 -16.847 1.00 74.75 102 SER A CA 1
ATOM 788 C C . SER A 1 102 ? 23.838 -7.230 -17.680 1.00 74.75 102 SER A C 1
ATOM 790 O O . SER A 1 102 ? 23.926 -7.279 -18.903 1.00 74.75 102 SER A O 1
ATOM 792 N N . HIS A 1 103 ? 22.763 -6.699 -17.076 1.00 70.75 103 HIS A N 1
ATOM 793 C CA . HIS A 1 103 ? 21.534 -6.330 -17.813 1.00 70.75 103 HIS A CA 1
ATOM 794 C C . HIS A 1 103 ? 20.775 -5.142 -17.205 1.00 70.75 103 HIS A C 1
ATOM 796 O O . HIS A 1 103 ? 20.209 -5.284 -16.132 1.00 70.75 103 HIS A O 1
ATOM 802 N N . SER A 1 104 ? 20.665 -3.988 -17.869 1.00 73.56 104 SER A N 1
ATOM 803 C CA . SER A 1 104 ? 19.881 -2.850 -17.342 1.00 73.56 104 SER A CA 1
ATOM 804 C C . SER A 1 104 ? 18.382 -3.163 -17.191 1.00 73.56 104 SER A C 1
ATOM 806 O O . SER A 1 104 ? 17.806 -3.914 -17.977 1.00 73.56 104 SER A O 1
ATOM 808 N N . ARG A 1 105 ? 17.732 -2.568 -16.178 1.00 79.00 105 ARG A N 1
ATOM 809 C CA . ARG A 1 105 ? 16.284 -2.674 -15.934 1.00 79.00 105 ARG A CA 1
ATOM 810 C C . ARG A 1 105 ? 15.678 -1.276 -15.854 1.00 79.00 105 ARG A C 1
ATOM 812 O O . ARG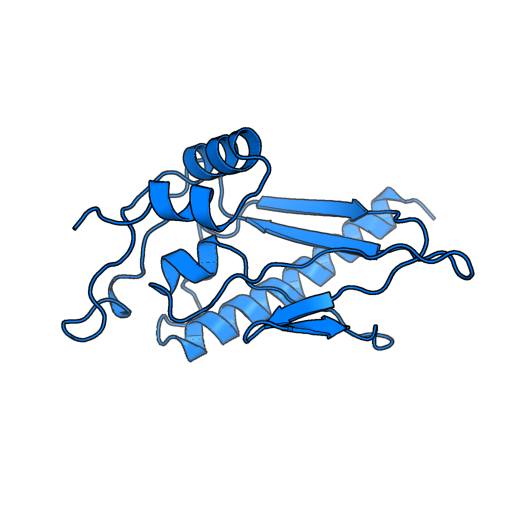 A 1 105 ? 16.302 -0.340 -15.392 1.00 79.00 105 ARG A O 1
ATOM 819 N N . THR A 1 106 ? 14.443 -1.101 -16.300 1.00 81.62 106 THR A N 1
ATOM 820 C CA . THR A 1 106 ? 13.673 0.114 -16.002 1.00 81.62 106 THR A CA 1
ATOM 821 C C . THR A 1 106 ? 12.355 -0.308 -15.389 1.00 81.62 106 THR A C 1
ATOM 823 O O . THR A 1 106 ? 11.723 -1.244 -15.873 1.00 81.62 106 THR A O 1
ATOM 826 N N . SER A 1 107 ? 11.964 0.356 -14.305 1.00 83.38 107 SER A N 1
ATOM 827 C CA . SER A 1 107 ? 10.704 0.101 -13.618 1.00 83.38 107 SER A CA 1
ATOM 828 C C . SER A 1 107 ? 9.911 1.395 -13.496 1.00 83.38 107 SER A C 1
ATOM 830 O O . SER A 1 107 ? 10.434 2.503 -13.620 1.00 83.38 107 SER A O 1
ATOM 832 N N . THR A 1 108 ? 8.613 1.273 -13.287 1.00 84.88 108 THR A N 1
ATOM 833 C CA . THR A 1 108 ? 7.761 2.419 -12.997 1.00 84.88 108 THR A CA 1
ATOM 834 C C . THR A 1 108 ? 6.808 2.004 -11.896 1.00 84.88 108 THR A C 1
ATOM 836 O O . THR A 1 108 ? 6.085 1.022 -12.044 1.00 84.88 108 THR A O 1
ATOM 839 N N . ALA A 1 109 ? 6.847 2.732 -10.786 1.00 86.19 109 ALA A N 1
ATOM 840 C CA . ALA A 1 109 ? 6.014 2.504 -9.623 1.00 86.19 109 ALA A CA 1
ATOM 841 C C . ALA A 1 109 ? 4.909 3.561 -9.570 1.00 86.19 109 ALA A C 1
ATOM 843 O O . ALA A 1 109 ? 5.148 4.761 -9.708 1.00 86.19 109 ALA A O 1
ATOM 844 N N . PHE A 1 110 ? 3.684 3.108 -9.346 1.00 85.88 110 PHE A N 1
ATOM 845 C CA . PHE A 1 110 ? 2.533 3.977 -9.151 1.00 85.88 110 PHE A CA 1
ATOM 846 C C . PHE A 1 110 ? 2.079 3.826 -7.709 1.00 85.88 110 PHE A C 1
ATOM 848 O O . PHE A 1 110 ? 1.778 2.720 -7.263 1.00 85.88 110 PHE A O 1
ATOM 855 N N . PHE A 1 111 ? 2.028 4.938 -6.988 1.00 86.12 111 PHE A N 1
ATOM 856 C CA . PHE A 1 111 ? 1.575 4.979 -5.610 1.00 86.12 111 PHE A CA 1
ATOM 857 C C . PHE A 1 111 ? 0.183 5.589 -5.558 1.00 86.12 111 PHE A C 1
ATOM 859 O O . PHE A 1 111 ? -0.046 6.683 -6.076 1.00 86.12 111 PHE A O 1
ATOM 866 N N . ILE A 1 112 ? -0.735 4.879 -4.911 1.00 83.94 112 ILE A N 1
ATOM 867 C CA . ILE A 1 112 ? -2.027 5.425 -4.504 1.00 83.94 112 ILE A CA 1
ATOM 868 C C . ILE A 1 112 ? -1.945 5.690 -3.020 1.00 83.94 112 ILE A C 1
ATOM 870 O O . ILE A 1 112 ? -1.580 4.805 -2.244 1.00 83.94 112 ILE A O 1
ATOM 874 N N . ALA A 1 113 ? -2.247 6.927 -2.659 1.00 84.50 113 ALA A N 1
ATOM 875 C CA . ALA A 1 113 ? -2.151 7.405 -1.303 1.00 84.50 113 ALA A CA 1
ATOM 876 C C . ALA A 1 113 ? -3.386 8.240 -0.934 1.00 84.50 113 ALA A C 1
ATOM 878 O O . ALA A 1 113 ? -4.003 8.855 -1.816 1.00 84.50 113 ALA A O 1
ATOM 879 N N . PRO A 1 114 ? -3.709 8.307 0.367 1.00 87.25 114 PRO A N 1
ATOM 880 C CA . PRO A 1 114 ? -4.686 9.257 0.878 1.00 87.25 114 PRO A CA 1
ATOM 881 C C . PRO A 1 114 ? -4.312 10.710 0.568 1.00 87.25 114 PRO A C 1
ATOM 883 O O . PRO A 1 114 ? -3.160 11.028 0.241 1.00 87.25 114 PRO A O 1
ATOM 886 N N . SER A 1 115 ? -5.291 11.608 0.682 1.00 86.75 115 SER A N 1
ATOM 887 C CA . SER A 1 115 ? -4.996 13.038 0.782 1.00 86.75 115 SER A CA 1
ATOM 888 C C . SER A 1 115 ? -4.271 13.350 2.095 1.00 86.75 115 SER A C 1
ATOM 890 O O . SER A 1 115 ? -4.376 12.607 3.067 1.00 86.75 115 SER A O 1
ATOM 892 N N . ASP A 1 116 ? -3.501 14.437 2.125 1.00 87.44 116 ASP A N 1
ATOM 893 C CA . ASP A 1 116 ? -2.686 14.831 3.284 1.00 87.44 116 ASP A CA 1
ATOM 894 C C . ASP A 1 116 ? -3.508 15.001 4.574 1.00 87.44 116 ASP A C 1
ATOM 896 O O . ASP A 1 116 ? -3.040 14.685 5.669 1.00 87.44 116 ASP A O 1
ATOM 900 N N . ASP A 1 117 ? -4.729 15.505 4.434 1.00 87.69 117 ASP A N 1
ATOM 901 C CA . ASP A 1 117 ? -5.700 15.768 5.492 1.00 87.69 117 ASP A CA 1
ATOM 902 C C . ASP A 1 117 ? -6.542 14.547 5.884 1.00 87.69 117 ASP A C 1
ATOM 904 O O . ASP A 1 117 ? -7.205 14.579 6.921 1.00 87.69 117 ASP A O 1
ATOM 908 N N . CYS A 1 118 ? -6.479 13.461 5.107 1.00 87.94 118 CYS A N 1
ATOM 909 C CA . CYS A 1 118 ? -7.221 12.242 5.389 1.00 87.94 118 CYS A CA 1
ATOM 910 C C . CYS A 1 118 ? -6.788 11.639 6.734 1.00 87.94 118 CYS A C 1
ATOM 912 O O . CYS A 1 118 ? -5.591 11.474 7.009 1.00 87.94 118 CYS A O 1
ATOM 914 N N . ILE A 1 119 ? -7.775 11.281 7.557 1.00 91.56 119 ILE A N 1
ATOM 915 C CA . ILE A 1 119 ? -7.556 10.510 8.779 1.00 91.56 119 ILE A CA 1
ATOM 916 C C . ILE A 1 119 ? -7.403 9.037 8.409 1.00 91.56 119 ILE A C 1
ATOM 918 O O . ILE A 1 119 ? -8.279 8.432 7.795 1.00 91.56 119 ILE A O 1
ATOM 922 N N . VAL A 1 120 ? -6.270 8.457 8.792 1.00 92.06 120 VAL A N 1
ATOM 923 C CA . VAL A 1 120 ? -5.981 7.035 8.627 1.00 92.06 120 VAL A CA 1
ATOM 924 C C . VAL A 1 120 ? -6.134 6.360 9.980 1.00 92.06 120 VAL A C 1
ATOM 926 O O . VAL A 1 120 ? -5.452 6.707 10.944 1.00 92.06 120 VAL A O 1
ATOM 929 N N . GLU A 1 121 ? -7.015 5.368 10.040 1.00 93.56 121 GLU A N 1
ATOM 930 C CA . GLU A 1 121 ? -7.286 4.593 11.246 1.00 93.56 121 GLU A CA 1
ATOM 931 C C . GLU A 1 121 ? -7.770 3.176 10.903 1.00 93.56 121 GLU A C 1
ATOM 933 O O . GLU A 1 121 ? -8.168 2.923 9.760 1.00 93.56 121 GLU A O 1
ATOM 938 N N . PRO A 1 122 ? -7.713 2.223 11.850 1.00 96.06 122 PRO A N 1
ATOM 939 C CA . PRO A 1 122 ? -8.292 0.901 11.650 1.00 96.06 122 PRO A CA 1
ATOM 940 C C . PRO A 1 122 ? -9.795 0.982 11.366 1.00 96.06 122 PRO A C 1
ATOM 942 O O . PRO A 1 122 ? -10.533 1.638 12.094 1.00 96.06 122 PRO A O 1
ATOM 945 N N . ALA A 1 123 ? -10.261 0.272 10.338 1.00 95.00 123 ALA A N 1
ATOM 946 C CA . ALA A 1 123 ? -11.681 0.214 10.028 1.00 95.00 123 ALA A CA 1
ATOM 947 C C . ALA A 1 123 ? -12.445 -0.435 11.190 1.00 95.00 123 ALA A C 1
ATOM 949 O O . ALA A 1 123 ? -12.127 -1.559 11.585 1.00 95.00 123 ALA A O 1
ATOM 950 N N . GLU A 1 124 ? -13.476 0.243 11.695 1.00 95.00 124 GLU A N 1
ATOM 951 C CA . GLU A 1 124 ? -14.238 -0.187 12.875 1.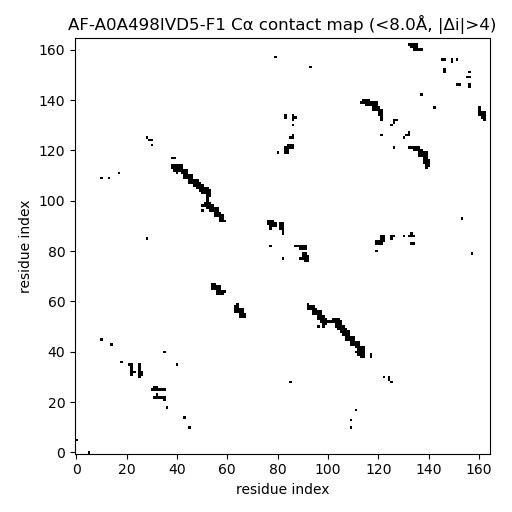00 95.00 124 GLU A CA 1
ATOM 952 C C . GLU A 1 124 ? -14.767 -1.624 12.740 1.00 95.00 124 GLU A C 1
ATOM 954 O O . GLU A 1 124 ? -14.615 -2.438 13.648 1.00 95.00 124 GLU A O 1
ATOM 959 N N . ALA A 1 125 ? -15.261 -1.990 11.552 1.00 96.00 125 ALA A N 1
ATOM 960 C CA . ALA A 1 125 ? -15.752 -3.335 11.243 1.00 96.00 125 ALA A CA 1
ATOM 961 C C . ALA A 1 125 ? -14.684 -4.452 11.342 1.00 96.00 125 ALA A C 1
ATOM 963 O O . ALA A 1 125 ? -15.019 -5.637 11.321 1.00 96.00 125 ALA A O 1
ATOM 964 N N . LEU A 1 126 ? -13.395 -4.107 11.429 1.00 96.12 126 LEU A N 1
ATOM 965 C CA . LEU A 1 126 ? -12.278 -5.051 11.567 1.00 96.12 126 LEU A CA 1
ATOM 966 C C . LEU A 1 126 ? -11.713 -5.118 12.991 1.00 96.12 126 LEU A C 1
ATOM 968 O O . LEU A 1 126 ? -10.812 -5.930 13.249 1.00 96.12 126 LEU A O 1
ATOM 972 N N . ILE A 1 127 ? -12.242 -4.303 13.904 1.00 97.06 127 ILE A N 1
ATOM 973 C CA . ILE A 1 127 ? -11.918 -4.314 15.329 1.00 97.06 127 ILE A CA 1
ATOM 974 C C . ILE A 1 127 ? -12.887 -5.263 16.040 1.00 97.06 127 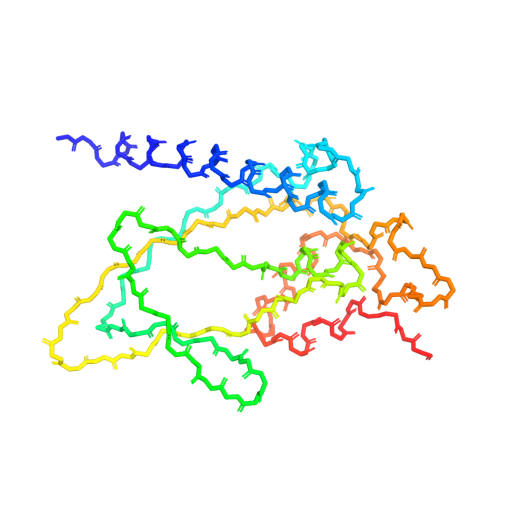ILE A C 1
ATOM 976 O O . ILE A 1 127 ? -14.091 -5.260 15.807 1.00 97.06 127 ILE A O 1
ATOM 980 N N . SER A 1 128 ? -12.360 -6.125 16.905 1.00 96.00 128 SER A N 1
ATOM 981 C CA . SER A 1 128 ? -13.164 -7.070 17.691 1.00 96.00 128 SER A CA 1
ATOM 982 C C . SER A 1 128 ? -12.437 -7.460 18.974 1.00 96.00 128 SER A C 1
ATOM 984 O O . SER A 1 128 ? -11.246 -7.200 19.112 1.00 96.00 128 SER A O 1
ATOM 986 N N . ALA A 1 129 ? -13.107 -8.166 19.888 1.00 95.31 129 ALA A N 1
ATOM 987 C CA . ALA A 1 129 ? -12.450 -8.708 21.082 1.00 95.31 129 ALA A CA 1
ATOM 988 C C . ALA A 1 129 ? -11.265 -9.640 20.744 1.00 95.31 129 ALA A C 1
ATOM 990 O O . ALA A 1 129 ? -10.269 -9.657 21.459 1.00 95.31 129 ALA A O 1
ATOM 991 N N . SER A 1 130 ? -11.348 -10.384 19.634 1.00 95.00 130 SER A N 1
ATOM 992 C CA . SER A 1 130 ? -10.271 -11.256 19.136 1.00 95.00 130 SER A CA 1
ATOM 993 C C . SER A 1 130 ? -9.212 -10.540 18.290 1.00 95.00 130 SER A C 1
ATOM 995 O O . SER A 1 130 ? -8.173 -11.123 17.996 1.00 95.00 130 SER A O 1
ATOM 997 N N . ASN A 1 131 ? -9.481 -9.308 17.856 1.00 94.50 131 ASN A N 1
ATOM 998 C CA . ASN A 1 131 ? -8.568 -8.476 17.073 1.00 94.50 131 ASN A CA 1
ATOM 999 C C . ASN A 1 131 ? -8.729 -7.019 17.533 1.00 94.50 131 ASN A C 1
ATOM 1001 O O . ASN A 1 131 ? -9.397 -6.240 16.837 1.00 94.50 131 ASN A O 1
ATOM 1005 N N . PRO A 1 132 ? -8.228 -6.678 18.737 1.00 95.81 132 PRO A N 1
ATOM 1006 C CA . PRO A 1 132 ? -8.392 -5.346 19.301 1.00 95.81 132 PRO A CA 1
ATOM 1007 C C . PRO A 1 132 ? -7.694 -4.309 18.424 1.00 95.81 132 PRO A C 1
ATOM 1009 O O . PRO A 1 132 ? -6.870 -4.631 17.568 1.00 95.81 132 PRO A O 1
ATOM 1012 N N . GLN A 1 133 ? -8.042 -3.043 18.610 1.00 96.38 133 GLN A N 1
ATOM 1013 C CA . GLN A 1 133 ? -7.420 -1.963 17.860 1.00 96.38 133 GLN A CA 1
ATOM 1014 C C . GLN A 1 133 ? -5.903 -1.964 18.100 1.00 96.38 133 GLN A C 1
ATOM 1016 O O . GLN A 1 133 ? -5.453 -1.974 19.242 1.00 96.38 133 GLN A O 1
ATOM 1021 N N . HIS A 1 134 ? -5.113 -1.966 17.026 1.00 94.94 134 HIS A N 1
ATOM 1022 C CA . HIS A 1 134 ? -3.650 -1.976 17.116 1.00 94.94 134 HIS A CA 1
ATOM 1023 C C . HIS A 1 134 ? -3.028 -0.600 16.868 1.00 94.94 134 HIS A C 1
ATOM 1025 O O . HIS A 1 134 ? -1.912 -0.347 17.316 1.00 94.94 134 HIS A O 1
ATOM 1031 N N . TYR A 1 135 ? -3.732 0.283 16.158 1.00 95.44 135 TYR A N 1
ATOM 1032 C CA . TYR A 1 135 ? -3.220 1.581 15.725 1.00 95.44 135 TYR A CA 1
ATOM 1033 C C . TYR A 1 135 ? -4.162 2.710 16.140 1.00 95.44 135 TYR A C 1
ATOM 1035 O O . TYR A 1 135 ? -5.380 2.537 16.138 1.00 95.44 135 TYR A O 1
ATOM 1043 N N . LYS A 1 136 ? -3.605 3.870 16.484 1.00 95.12 136 LYS A N 1
ATOM 1044 C CA . LYS A 1 136 ? -4.369 5.097 16.759 1.00 95.12 136 LYS A CA 1
ATOM 1045 C C . LYS A 1 136 ? -4.715 5.829 15.451 1.00 95.12 136 LYS A C 1
ATOM 1047 O O . LYS A 1 136 ? -3.988 5.640 14.476 1.00 95.12 136 LYS A O 1
ATOM 1052 N N . PRO A 1 137 ? -5.763 6.669 15.420 1.00 94.88 137 PRO A N 1
ATOM 1053 C CA . PRO A 1 137 ? -6.016 7.566 14.295 1.00 94.88 137 PRO A CA 1
ATOM 1054 C C . PRO A 1 137 ? -4.922 8.635 14.163 1.00 94.88 137 PRO A C 1
ATOM 1056 O O . PRO A 1 137 ? -4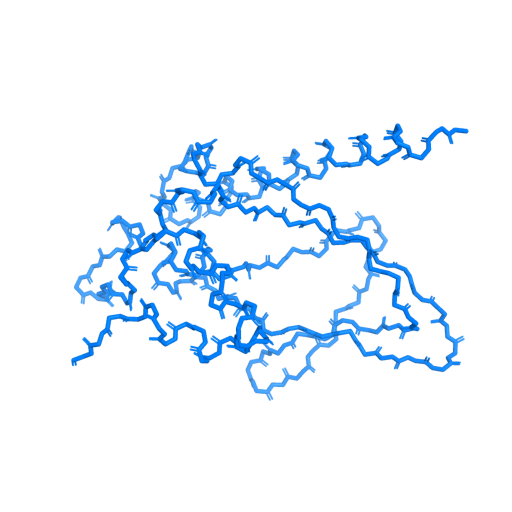.398 9.123 15.168 1.00 94.88 137 PRO A O 1
ATOM 1059 N N . PHE A 1 138 ? -4.586 9.013 12.929 1.00 93.75 138 PHE A N 1
ATOM 1060 C CA . PHE A 1 138 ? -3.641 10.095 12.616 1.00 93.75 138 PHE A CA 1
ATOM 1061 C C . PHE A 1 138 ? -3.913 10.696 11.229 1.00 93.75 138 PHE A C 1
ATOM 1063 O O . PHE A 1 138 ? -4.542 10.066 10.381 1.00 93.75 138 PHE A O 1
ATOM 1070 N N . GLN A 1 139 ? -3.403 11.902 10.969 1.00 92.81 139 GLN A N 1
ATOM 1071 C CA . GLN A 1 139 ? -3.449 12.496 9.626 1.00 92.81 139 GLN A CA 1
ATOM 1072 C C . GLN A 1 139 ? -2.382 11.883 8.716 1.00 92.81 139 GLN A C 1
ATOM 1074 O O . GLN A 1 139 ? -1.225 11.733 9.117 1.00 92.81 139 GLN A O 1
ATOM 1079 N N . TYR A 1 140 ? -2.720 11.605 7.456 1.00 91.00 140 TYR A N 1
ATOM 1080 C CA . TYR A 1 140 ? -1.762 11.033 6.506 1.00 91.00 140 TYR A CA 1
ATOM 1081 C C . TYR A 1 140 ? -0.504 11.900 6.321 1.00 91.00 140 TYR A C 1
ATOM 1083 O O . TYR A 1 140 ? 0.606 11.373 6.217 1.00 91.00 140 TYR A O 1
ATOM 1091 N N . LYS A 1 141 ? -0.633 13.229 6.376 1.00 92.12 141 LYS A N 1
ATOM 1092 C CA . LYS A 1 141 ? 0.514 14.147 6.354 1.00 92.12 141 LYS A CA 1
ATOM 1093 C C . LYS A 1 141 ? 1.504 13.898 7.493 1.00 92.12 141 LYS A C 1
ATOM 1095 O O . LYS A 1 141 ? 2.715 13.932 7.270 1.00 92.12 141 LYS A O 1
ATOM 1100 N N . GLU A 1 142 ? 1.013 13.626 8.701 1.00 93.00 142 GLU A N 1
ATOM 1101 C CA . GLU A 1 142 ? 1.860 13.289 9.851 1.00 93.00 142 GLU A CA 1
ATOM 1102 C C . GLU A 1 142 ? 2.629 11.990 9.590 1.00 93.00 142 GLU A C 1
ATOM 1104 O O . GLU A 1 142 ? 3.839 11.914 9.829 1.00 93.00 142 GLU A O 1
ATOM 1109 N N . PHE A 1 143 ? 1.946 10.985 9.036 1.00 91.75 143 PHE A N 1
ATOM 1110 C CA . PHE A 1 143 ? 2.572 9.734 8.625 1.00 91.75 143 PHE A CA 1
ATOM 1111 C C . PHE A 1 143 ? 3.670 9.962 7.590 1.00 91.75 143 PHE A C 1
ATOM 1113 O O . PHE A 1 143 ? 4.779 9.455 7.756 1.00 91.75 143 PHE A O 1
ATOM 1120 N N . PHE A 1 144 ? 3.393 10.741 6.545 1.00 90.31 144 PHE A N 1
ATOM 1121 C CA . PHE A 1 144 ? 4.343 10.976 5.463 1.00 90.31 144 PHE A CA 1
ATOM 1122 C C . PHE A 1 144 ? 5.604 11.705 5.950 1.00 90.31 144 PHE A C 1
ATOM 1124 O O . PHE A 1 144 ? 6.720 11.313 5.606 1.00 90.31 144 PHE A O 1
ATOM 1131 N N . ILE A 1 145 ? 5.455 12.698 6.835 1.00 91.69 145 ILE A N 1
ATOM 1132 C CA . ILE A 1 145 ? 6.591 13.375 7.478 1.00 91.69 145 ILE A CA 1
ATOM 1133 C C . ILE A 1 145 ? 7.417 12.379 8.303 1.00 91.69 145 ILE A C 1
ATOM 1135 O O . ILE A 1 145 ? 8.640 12.329 8.167 1.00 91.69 145 ILE A O 1
ATOM 1139 N N . ASN A 1 146 ? 6.768 11.546 9.122 1.00 91.69 146 ASN A N 1
ATOM 1140 C CA . ASN A 1 146 ? 7.457 10.526 9.913 1.00 91.69 146 ASN A CA 1
ATOM 1141 C C . ASN A 1 146 ? 8.175 9.490 9.036 1.00 91.69 146 ASN A C 1
ATOM 1143 O O . ASN A 1 146 ? 9.292 9.087 9.363 1.00 91.69 146 ASN A O 1
ATOM 1147 N N . TYR A 1 147 ? 7.562 9.075 7.925 1.00 89.81 147 TYR A N 1
ATOM 1148 C CA . TYR A 1 147 ? 8.150 8.149 6.958 1.00 89.81 147 TYR A CA 1
ATOM 1149 C C . TYR A 1 147 ? 9.470 8.699 6.405 1.00 89.81 147 TYR A C 1
ATOM 1151 O O . TYR A 1 147 ? 10.486 7.999 6.421 1.00 89.81 147 TYR A O 1
ATOM 1159 N N . LEU A 1 148 ? 9.480 9.972 5.992 1.00 89.50 148 LEU A N 1
ATOM 1160 C CA . LEU A 1 148 ? 10.680 10.647 5.494 1.00 89.50 148 LEU A CA 1
ATOM 1161 C C . LEU A 1 148 ? 11.752 10.788 6.585 1.00 89.50 148 LEU A C 1
ATOM 1163 O O . LEU A 1 148 ? 12.906 10.422 6.363 1.00 89.50 148 LEU A O 1
ATOM 1167 N N . MET A 1 149 ? 11.374 11.249 7.782 1.00 88.44 149 MET A N 1
ATOM 1168 C CA . MET A 1 149 ? 12.307 11.451 8.901 1.00 88.44 149 MET A CA 1
ATOM 1169 C C . MET A 1 149 ? 12.974 10.151 9.365 1.00 88.44 149 MET A C 1
ATOM 1171 O O . MET A 1 149 ? 14.129 10.156 9.787 1.00 88.44 149 MET A O 1
ATOM 1175 N N . LYS A 1 150 ? 12.265 9.024 9.263 1.00 86.38 150 LYS A N 1
ATOM 1176 C CA . LYS A 1 150 ? 12.753 7.693 9.653 1.00 86.38 150 LYS A CA 1
ATOM 1177 C C . LYS A 1 150 ? 13.380 6.910 8.504 1.00 86.38 150 LYS A C 1
ATOM 1179 O O . LYS A 1 150 ? 13.660 5.723 8.668 1.00 86.38 150 LYS A O 1
ATOM 1184 N N . GLN A 1 151 ? 13.601 7.554 7.356 1.00 82.88 151 GLN A N 1
ATOM 1185 C CA . GLN A 1 151 ? 14.222 6.949 6.174 1.00 82.88 151 GLN A CA 1
ATOM 1186 C C . GLN A 1 151 ? 13.492 5.678 5.704 1.00 82.88 151 GLN A C 1
ATOM 1188 O O . GLN A 1 151 ? 14.123 4.712 5.283 1.00 82.88 151 GLN A O 1
ATOM 1193 N N . GLY A 1 152 ? 12.163 5.642 5.835 1.00 75.38 152 GLY A N 1
ATOM 1194 C CA . GLY A 1 152 ? 11.348 4.502 5.409 1.00 75.38 152 GLY A CA 1
ATOM 1195 C C . GLY A 1 152 ? 11.530 3.214 6.223 1.00 75.38 152 GLY A C 1
ATOM 1196 O O . GLY A 1 152 ? 11.064 2.166 5.786 1.00 75.38 152 GLY A O 1
ATOM 1197 N N . LYS A 1 153 ? 12.171 3.254 7.403 1.00 81.06 153 LYS A N 1
ATOM 1198 C CA . LYS A 1 153 ? 12.300 2.076 8.279 1.00 81.06 153 LYS A CA 1
ATOM 1199 C C . LYS A 1 153 ? 10.941 1.679 8.863 1.00 81.06 153 LYS A C 1
ATOM 1201 O O . LYS A 1 153 ? 10.467 2.303 9.815 1.00 81.06 153 LYS A O 1
ATOM 1206 N N . THR A 1 154 ? 10.344 0.631 8.295 1.00 77.94 154 THR A N 1
ATOM 1207 C CA . THR A 1 154 ? 8.981 0.150 8.583 1.00 77.94 154 THR A CA 1
ATOM 1208 C C . THR A 1 154 ? 8.707 -0.044 10.069 1.00 77.94 154 THR A C 1
ATOM 1210 O O . THR A 1 154 ? 7.708 0.463 10.575 1.00 77.94 154 THR A O 1
ATOM 1213 N N . GLU A 1 155 ? 9.583 -0.764 10.770 1.00 78.50 155 GLU A N 1
ATOM 1214 C CA . GLU A 1 155 ? 9.384 -1.111 12.179 1.00 78.50 155 GLU A CA 1
ATOM 1215 C C . GLU A 1 155 ? 9.273 0.152 13.042 1.00 78.50 155 GLU A C 1
ATOM 1217 O O . GLU A 1 155 ? 8.243 0.401 13.664 1.00 78.50 155 GLU A O 1
ATOM 1222 N N . VAL A 1 156 ? 10.271 1.035 12.955 1.00 81.69 156 VAL A N 1
ATOM 1223 C CA . VAL A 1 156 ? 10.307 2.306 13.697 1.00 81.69 156 VAL A CA 1
ATOM 1224 C C . VAL A 1 156 ? 9.136 3.214 13.319 1.00 81.69 156 VAL A C 1
ATOM 1226 O O . VAL A 1 156 ? 8.640 3.984 14.144 1.00 81.69 156 VAL A O 1
ATOM 1229 N N . LEU A 1 157 ? 8.699 3.178 12.061 1.00 86.69 157 LEU A N 1
ATOM 1230 C CA . LEU A 1 157 ? 7.581 3.982 11.593 1.00 86.69 157 LEU A CA 1
ATOM 1231 C C . LEU A 1 157 ? 6.261 3.543 12.223 1.00 86.69 157 LEU A C 1
ATOM 1233 O O . LEU A 1 157 ? 5.572 4.381 12.805 1.00 86.69 157 LEU A O 1
ATOM 1237 N N . LEU A 1 158 ? 5.930 2.256 12.117 1.00 87.31 158 LEU A N 1
ATOM 1238 C CA . LEU A 1 158 ? 4.655 1.720 12.584 1.00 87.31 158 LEU A CA 1
ATOM 1239 C C . LEU A 1 158 ? 4.514 1.813 14.107 1.00 87.31 158 LEU A C 1
ATOM 1241 O O . LEU A 1 158 ? 3.413 2.091 14.575 1.00 87.31 158 LEU A O 1
ATOM 1245 N N . GLU A 1 159 ? 5.605 1.674 14.871 1.00 88.44 159 GLU A N 1
ATOM 1246 C CA . GLU A 1 159 ? 5.591 1.851 16.334 1.00 88.44 159 GLU A CA 1
ATOM 1247 C C . GLU A 1 159 ? 5.049 3.222 16.775 1.00 88.44 159 GLU A C 1
ATOM 1249 O O . GLU A 1 159 ? 4.382 3.327 17.798 1.00 88.44 159 GLU A O 1
ATOM 1254 N N . THR A 1 160 ? 5.250 4.288 15.993 1.00 90.31 160 THR A N 1
ATOM 1255 C CA . THR A 1 160 ? 4.721 5.624 16.343 1.00 90.31 160 THR A CA 1
ATOM 1256 C C . THR A 1 160 ? 3.205 5.725 16.262 1.00 90.31 160 THR A C 1
ATOM 1258 O O . THR A 1 160 ? 2.611 6.588 16.916 1.00 90.31 160 THR A O 1
ATOM 1261 N N . PHE A 1 161 ? 2.581 4.835 15.495 1.00 92.12 161 PHE A N 1
ATOM 1262 C CA . PHE A 1 161 ? 1.141 4.808 15.278 1.00 92.12 161 PHE A CA 1
ATOM 1263 C C . PHE A 1 161 ? 0.453 3.646 15.989 1.00 92.12 161 PHE A C 1
ATOM 1265 O O . PHE A 1 161 ? -0.774 3.596 15.995 1.00 92.12 161 PHE A O 1
ATOM 1272 N N . LYS A 1 162 ? 1.203 2.735 16.616 1.00 92.81 162 LYS A N 1
ATOM 1273 C CA . LYS A 1 162 ? 0.616 1.713 17.480 1.00 92.81 162 LYS A CA 1
ATOM 1274 C C . LYS A 1 162 ? 0.009 2.347 18.730 1.00 92.81 162 LYS A C 1
ATOM 1276 O O . LYS A 1 162 ? 0.499 3.360 19.236 1.00 92.81 162 LYS A O 1
ATOM 1281 N N . LEU A 1 163 ? -1.070 1.748 19.226 1.00 88.31 163 LEU A N 1
ATOM 12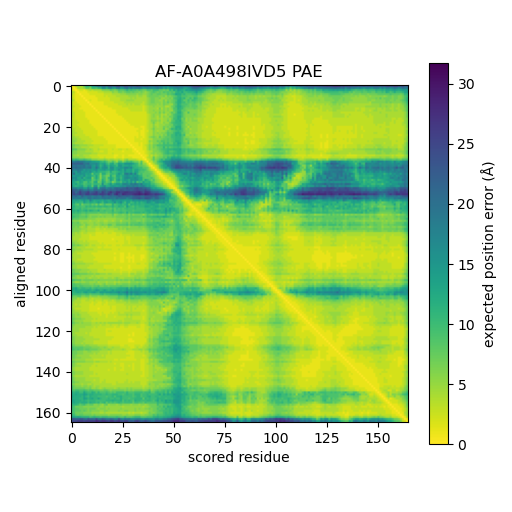82 C CA . LEU A 1 163 ? -1.546 2.033 20.576 1.00 88.31 163 LEU A CA 1
ATOM 1283 C C . LEU A 1 163 ? -0.493 1.513 21.562 1.00 88.31 163 LEU A C 1
ATOM 1285 O O . LEU A 1 163 ? -0.043 0.374 21.444 1.00 88.31 163 LEU A O 1
ATOM 1289 N N . GLN A 1 164 ? -0.054 2.366 22.489 1.00 68.19 164 GLN A N 1
ATOM 1290 C CA . GLN A 1 164 ? 0.806 1.927 23.586 1.00 68.19 164 GLN A CA 1
ATOM 1291 C C . GLN A 1 164 ? -0.012 1.002 24.493 1.00 68.19 164 GLN A C 1
ATOM 1293 O O . GLN A 1 164 ? -1.178 1.295 24.762 1.00 68.19 164 GLN A O 1
ATOM 1298 N N . ALA A 1 165 ? 0.589 -0.122 24.885 1.00 53.97 165 ALA A N 1
ATOM 1299 C CA . ALA A 1 165 ? 0.014 -1.038 25.867 1.00 53.97 165 ALA A CA 1
ATOM 1300 C C . ALA A 1 165 ? -0.013 -0.407 27.265 1.00 53.97 165 ALA A C 1
ATOM 1302 O O . ALA A 1 165 ? 0.924 0.369 27.571 1.00 53.97 165 ALA A O 1
#

Secondary structure (DSSP, 8-state):
--HHHHHHHHHHHHHHHHHHHHHHHHHHHTS-TTTTSSGGGSEEEEEEE--SSEEEEEEETTEEEEEPPPTT-------HHHHHHTTTSS----B--EE-SS----EEEEEEE--TTPEE---GGG-BTTB---B--EEHHHHHHHHHHTTT-HHHHHHTTBPP-

pLDDT: mean 83.38, std 12.68, range [37.84, 97.06]

Foldseek 3Di:
DDPVVVVVVVLVVVLVVVLVVVQVVCVVLVNHSCNCVPQFFPDKDKDWDFDAAWWKWWDDPNDTDTDDDDPPDDDDFDDPLNCFQLLNPDDGIDIDTDHDDPDTDTDMDMDGGGDQQDKRHHHPSNDDPVRHRFFDIDGVVVLVVLCVVVVNPPVVSVVVGTDDD

Radius of gyration: 17.22 Å; Cα contacts (8 Å, |Δi|>4): 232; chains: 1; bounding box: 44×31×55 Å

InterPro domains:
  IPR027443 Isopenicillin N synthase-like superfamily [G3DSA:2.60.120.330] (2-58)
  IPR027443 Isopenicillin N synthase-like superfamily [G3DSA:2.60.120.330] (59-162)
  IPR044861 Isopenicillin N synthase-like, Fe(2+) 2OG dioxygenase domain [PF03171] (54-114)
  IPR050295 Plant 2-oxoglutarate-dependent oxidoreductases [PTHR47991] (60-144)